Protein AF-A0A935BTW7-F1 (afdb_monomer_lite)

pLDDT: mean 87.91, std 10.99, range [35.72, 96.88]

Radius of gyration: 21.7 Å; chains: 1; bounding box: 76×28×59 Å

Secondary structure (DSSP, 8-state):
--PPPPHHHHHHHHHHHHTT--HHHHHHHTTS-HHHHHHHHTT-SS---HHHHHHHHHHHHHHHHHHHHHHHHHTTS-HHHHHHHHHHHHT--TT-HHHHHHHHTS-HHHHHHHHTTS----HHHHHHHHHHHHHHHHHHHHHHHHHHHHHT------

Structure (mmCIF, N/CA/C/O backbone):
data_AF-A0A935BTW7-F1
#
_entry.id   AF-A0A935BTW7-F1
#
loop_
_atom_site.group_PDB
_atom_site.id
_atom_site.type_symbol
_atom_site.label_atom_id
_atom_site.label_alt_id
_atom_site.label_comp_id
_atom_site.label_asym_id
_atom_site.label_entity_id
_atom_site.label_seq_id
_atom_site.pdbx_PDB_ins_code
_atom_site.Cartn_x
_atom_site.Cartn_y
_atom_site.Cartn_z
_atom_site.occupancy
_atom_site.B_iso_or_equiv
_atom_site.auth_seq_id
_atom_site.auth_comp_id
_atom_site.auth_asym_id
_atom_site.auth_atom_id
_atom_site.pdbx_PDB_model_num
ATOM 1 N N . MET A 1 1 ? 28.456 -6.544 -12.785 1.00 35.72 1 MET A N 1
ATOM 2 C CA . MET A 1 1 ? 28.204 -5.553 -13.856 1.00 35.72 1 MET A CA 1
ATOM 3 C C . MET A 1 1 ? 26.724 -5.188 -13.855 1.00 35.72 1 MET A C 1
ATOM 5 O O . MET A 1 1 ? 25.913 -6.065 -14.124 1.00 35.72 1 MET A O 1
ATOM 9 N N . LYS A 1 2 ? 26.351 -3.942 -13.529 1.00 44.78 2 LYS A N 1
ATOM 10 C CA . LYS A 1 2 ? 25.007 -3.427 -13.846 1.00 44.78 2 LYS A CA 1
ATOM 11 C C . LYS A 1 2 ? 24.998 -3.139 -15.347 1.00 44.78 2 LYS A C 1
ATOM 13 O O . LYS A 1 2 ? 25.741 -2.266 -15.783 1.00 44.78 2 LYS A O 1
ATOM 18 N N . ARG A 1 3 ? 24.243 -3.905 -16.137 1.00 60.00 3 ARG A N 1
ATOM 19 C CA . ARG A 1 3 ? 23.961 -3.514 -17.525 1.00 60.00 3 ARG A CA 1
ATOM 20 C C . ARG A 1 3 ? 23.126 -2.235 -17.470 1.00 60.00 3 ARG A C 1
ATOM 22 O O . ARG A 1 3 ? 22.149 -2.194 -16.727 1.00 60.00 3 ARG A O 1
ATOM 29 N N . SER A 1 4 ? 23.538 -1.200 -18.193 1.00 76.25 4 SER A N 1
ATOM 30 C CA . SER A 1 4 ? 22.703 -0.023 -18.425 1.00 76.25 4 SER A CA 1
ATOM 31 C C . SER A 1 4 ? 21.505 -0.459 -19.266 1.00 76.25 4 SER A C 1
ATOM 33 O O . SER A 1 4 ? 21.695 -1.011 -20.351 1.00 76.25 4 SER A O 1
ATOM 35 N N . LEU A 1 5 ? 20.294 -0.272 -18.745 1.00 84.00 5 LEU A N 1
ATOM 36 C CA . LEU A 1 5 ? 19.062 -0.529 -19.487 1.00 84.00 5 LEU A CA 1
ATOM 37 C C . LEU A 1 5 ? 18.962 0.445 -20.668 1.00 84.00 5 LEU A C 1
ATOM 39 O O . LEU A 1 5 ? 19.448 1.574 -20.578 1.00 84.00 5 LEU A O 1
ATOM 43 N N . SER A 1 6 ? 18.341 0.018 -21.772 1.00 88.62 6 SER A N 1
ATOM 44 C CA . SER A 1 6 ? 17.965 0.971 -22.821 1.00 88.62 6 SER A CA 1
ATOM 45 C C . SER A 1 6 ? 16.869 1.916 -22.293 1.00 88.62 6 SER A C 1
ATOM 47 O O . SER A 1 6 ? 16.179 1.564 -21.330 1.00 88.62 6 SER A O 1
ATOM 49 N N . PRO A 1 7 ? 16.687 3.106 -22.898 1.00 90.44 7 PRO A N 1
ATOM 50 C CA . PRO A 1 7 ? 15.720 4.094 -22.415 1.00 90.44 7 PRO A CA 1
ATOM 51 C C . PRO A 1 7 ? 14.294 3.548 -22.259 1.00 90.44 7 PRO A C 1
ATOM 53 O O . PRO A 1 7 ? 13.657 3.822 -21.252 1.00 90.44 7 PRO A O 1
ATOM 56 N N . GLU A 1 8 ? 13.829 2.712 -23.193 1.00 91.25 8 GLU A N 1
ATOM 57 C CA . GLU A 1 8 ? 12.510 2.052 -23.126 1.00 91.25 8 GLU A CA 1
ATOM 58 C C . GLU A 1 8 ? 12.362 1.141 -21.894 1.00 91.25 8 GLU A C 1
ATOM 60 O O . GLU A 1 8 ? 11.345 1.164 -21.203 1.00 91.25 8 GLU A O 1
ATOM 65 N N . HIS A 1 9 ? 13.395 0.360 -21.569 1.00 93.31 9 HIS A N 1
ATOM 66 C CA . HIS A 1 9 ? 13.373 -0.552 -20.430 1.00 93.31 9 HIS A CA 1
ATOM 67 C C . HIS A 1 9 ? 13.440 0.219 -19.116 1.00 93.31 9 HIS A C 1
ATOM 69 O O . HIS A 1 9 ? 12.787 -0.166 -18.146 1.00 93.31 9 HIS A O 1
ATOM 75 N N . GLN A 1 10 ? 14.203 1.314 -19.090 1.00 94.00 10 GLN A N 1
ATOM 76 C CA . GLN A 1 10 ? 14.244 2.205 -17.939 1.00 94.00 10 GLN A CA 1
ATOM 77 C C . GLN A 1 10 ? 12.892 2.899 -17.730 1.00 94.00 10 GLN A C 1
ATOM 79 O O . GLN A 1 10 ? 12.401 2.924 -16.606 1.00 94.00 10 GLN A O 1
ATOM 84 N N . GLU A 1 11 ? 12.249 3.373 -18.798 1.00 94.81 11 GLU A N 1
ATOM 85 C CA . GLU A 1 11 ? 10.926 3.999 -18.727 1.00 94.81 11 GLU A CA 1
ATOM 86 C C . GLU A 1 11 ? 9.882 3.048 -18.124 1.00 94.81 11 GLU A C 1
ATOM 88 O O . GLU A 1 11 ? 9.135 3.441 -17.228 1.00 94.81 11 GLU A O 1
ATOM 93 N N . LEU A 1 12 ? 9.860 1.778 -18.544 1.00 94.88 12 LEU A N 1
ATOM 94 C CA . LEU A 1 12 ? 8.935 0.785 -17.989 1.00 94.88 12 LEU A CA 1
ATOM 95 C C . LEU A 1 12 ? 9.155 0.560 -16.480 1.00 94.88 12 LEU A C 1
ATOM 97 O O . LEU A 1 12 ? 8.189 0.456 -15.717 1.00 94.88 12 LEU A O 1
ATOM 101 N N . VAL A 1 13 ? 10.419 0.513 -16.040 1.00 93.81 13 VAL A N 1
ATOM 102 C CA . VAL A 1 13 ? 10.778 0.414 -14.614 1.00 93.81 13 VAL A CA 1
ATOM 103 C C . VAL A 1 13 ? 10.291 1.645 -13.854 1.00 93.81 13 VAL A C 1
ATOM 105 O O . VAL A 1 13 ? 9.664 1.511 -12.801 1.00 93.81 13 VAL A O 1
ATOM 108 N N . ASP A 1 14 ? 10.543 2.835 -14.390 1.00 92.25 14 ASP A N 1
ATOM 109 C CA . ASP A 1 14 ? 10.182 4.098 -13.753 1.00 92.25 14 ASP A CA 1
ATOM 110 C C . ASP A 1 14 ? 8.662 4.242 -13.630 1.00 92.25 14 ASP A C 1
ATOM 112 O O . ASP A 1 14 ? 8.171 4.659 -12.580 1.00 92.25 14 ASP A O 1
ATOM 116 N N . ILE A 1 15 ? 7.903 3.814 -14.645 1.00 92.12 15 ILE A N 1
ATOM 117 C CA . ILE A 1 15 ? 6.438 3.750 -14.598 1.00 92.12 15 ILE A CA 1
ATOM 118 C C . ILE A 1 15 ? 5.972 2.862 -13.440 1.00 92.12 15 ILE A C 1
ATOM 120 O O . ILE A 1 15 ? 5.162 3.303 -12.619 1.00 92.12 15 ILE A O 1
ATOM 124 N N . ARG A 1 16 ? 6.500 1.636 -13.318 1.00 91.56 16 ARG A N 1
ATOM 125 C CA . ARG A 1 16 ? 6.109 0.728 -12.229 1.00 91.56 16 ARG A CA 1
ATOM 126 C C . ARG A 1 16 ? 6.400 1.333 -10.859 1.00 91.56 16 ARG A C 1
ATOM 128 O O . ARG A 1 16 ? 5.573 1.241 -9.948 1.00 91.56 16 ARG A O 1
ATOM 135 N N . LEU A 1 17 ? 7.586 1.920 -10.705 1.00 87.88 17 LEU A N 1
ATOM 136 C CA . LEU A 1 17 ? 8.010 2.546 -9.456 1.00 87.88 17 LEU A CA 1
ATOM 137 C C . LEU A 1 17 ? 7.136 3.756 -9.119 1.00 87.88 17 LEU A C 1
ATOM 139 O O . LEU A 1 17 ? 6.709 3.883 -7.973 1.00 87.88 17 LEU A O 1
ATOM 143 N N . LYS A 1 18 ? 6.804 4.587 -10.114 1.00 84.75 18 LYS A N 1
ATOM 144 C CA . LYS A 1 18 ? 5.907 5.739 -9.967 1.00 84.75 18 LYS A CA 1
ATOM 145 C C . LYS A 1 18 ? 4.500 5.319 -9.544 1.00 84.75 18 LYS A C 1
ATOM 147 O O . LYS A 1 18 ? 3.914 5.954 -8.675 1.00 84.75 18 LYS A O 1
ATOM 152 N N . LEU A 1 19 ? 3.981 4.231 -10.110 1.00 83.94 19 LEU A N 1
ATOM 153 C CA . LEU A 1 19 ? 2.697 3.646 -9.713 1.00 83.94 19 LEU A CA 1
ATOM 154 C C . LEU A 1 19 ? 2.759 2.927 -8.352 1.00 83.94 19 LEU A C 1
ATOM 156 O O . LEU A 1 19 ? 1.727 2.542 -7.807 1.00 83.94 19 LEU A O 1
ATOM 160 N N . GLY A 1 20 ? 3.957 2.715 -7.797 1.00 80.81 20 GLY A N 1
ATOM 161 C CA . GLY A 1 20 ? 4.146 1.982 -6.550 1.00 80.81 20 GLY A CA 1
ATOM 162 C C . GLY A 1 20 ? 3.646 0.538 -6.629 1.00 80.81 20 GLY A C 1
ATOM 163 O O . GLY A 1 20 ? 3.140 0.012 -5.637 1.00 80.81 20 GLY A O 1
ATOM 164 N N . LEU A 1 21 ? 3.747 -0.105 -7.792 1.00 85.81 21 LEU A N 1
ATOM 165 C CA . LEU A 1 21 ? 3.291 -1.481 -7.981 1.00 85.81 21 LEU A CA 1
ATOM 166 C C . LEU A 1 21 ? 4.440 -2.476 -7.791 1.00 85.81 21 LEU A C 1
ATOM 168 O O . LEU A 1 21 ? 5.598 -2.236 -8.160 1.00 85.81 21 LEU A O 1
ATOM 172 N N . SER A 1 22 ? 4.116 -3.635 -7.218 1.00 87.44 22 SER A N 1
ATOM 173 C CA . SER A 1 22 ? 5.009 -4.793 -7.282 1.00 87.44 22 SER A CA 1
ATOM 174 C C . SER A 1 22 ? 5.120 -5.301 -8.725 1.00 87.44 22 SER A C 1
ATOM 176 O O . SER A 1 22 ? 4.257 -5.023 -9.556 1.00 87.44 22 SER A O 1
ATOM 178 N N . GLN A 1 23 ? 6.163 -6.080 -9.036 1.00 90.94 23 GLN A N 1
ATOM 179 C CA . GLN A 1 23 ? 6.274 -6.720 -10.355 1.00 90.94 23 GLN A CA 1
ATOM 180 C C . GLN A 1 23 ? 5.075 -7.633 -10.652 1.00 90.94 23 GLN A C 1
ATOM 182 O O . GLN A 1 23 ? 4.633 -7.698 -11.790 1.00 90.94 23 GLN A O 1
ATOM 187 N N . ALA A 1 24 ? 4.525 -8.308 -9.637 1.00 88.94 24 ALA A N 1
ATOM 188 C CA . ALA A 1 24 ? 3.351 -9.160 -9.809 1.00 88.94 24 ALA A CA 1
ATOM 189 C C . ALA A 1 24 ? 2.118 -8.354 -10.240 1.00 88.94 24 ALA A C 1
ATOM 191 O O . ALA A 1 24 ? 1.528 -8.655 -11.270 1.00 88.94 24 ALA A O 1
ATOM 192 N N . GLN A 1 25 ? 1.800 -7.291 -9.497 1.00 88.38 25 GLN A N 1
ATOM 193 C CA . GLN A 1 25 ? 0.659 -6.419 -9.796 1.00 88.38 25 GLN A CA 1
ATOM 194 C C . GLN A 1 25 ? 0.826 -5.718 -11.141 1.00 88.38 25 GLN A C 1
ATOM 196 O O . GLN A 1 25 ? -0.096 -5.677 -11.938 1.00 88.38 25 GLN A O 1
ATOM 201 N N . PHE A 1 26 ? 2.017 -5.190 -11.428 1.00 93.44 26 PHE A N 1
ATOM 202 C CA . PHE A 1 26 ? 2.236 -4.490 -12.689 1.00 93.44 26 PHE A CA 1
ATOM 203 C C . PHE A 1 26 ? 2.154 -5.428 -13.895 1.00 93.44 26 PHE A C 1
ATOM 205 O O . PHE A 1 26 ? 1.623 -5.050 -14.930 1.00 93.44 26 PHE A O 1
ATOM 212 N N . ALA A 1 27 ? 2.633 -6.668 -13.765 1.00 94.12 27 ALA A N 1
ATOM 213 C CA . ALA A 1 27 ? 2.484 -7.668 -14.815 1.00 94.12 27 ALA A CA 1
ATOM 214 C C . ALA A 1 27 ? 1.007 -8.029 -15.054 1.00 94.12 27 ALA A C 1
ATOM 216 O O . ALA A 1 27 ? 0.599 -8.145 -16.206 1.00 94.12 27 ALA A O 1
ATOM 217 N N . GLU A 1 28 ? 0.215 -8.152 -13.984 1.00 92.31 28 GLU A N 1
ATOM 218 C CA . GLU A 1 28 ? -1.232 -8.387 -14.052 1.00 92.31 28 GLU A CA 1
ATOM 219 C C . GLU A 1 28 ? -1.967 -7.247 -14.772 1.00 92.31 28 GLU A C 1
ATOM 221 O O . GLU A 1 28 ? -2.685 -7.512 -15.732 1.00 92.31 28 GLU A O 1
ATOM 226 N N . GLU A 1 29 ? -1.708 -5.990 -14.394 1.00 91.12 29 GLU A N 1
ATOM 227 C CA . GLU A 1 29 ? -2.288 -4.797 -15.039 1.00 91.12 29 GLU A CA 1
ATOM 228 C C . GLU A 1 29 ? -1.923 -4.697 -16.530 1.00 91.12 29 GLU A C 1
ATOM 230 O O . GLU A 1 29 ? -2.724 -4.269 -17.358 1.00 91.12 29 GLU A O 1
ATOM 235 N N . LEU A 1 30 ? -0.715 -5.132 -16.897 1.00 92.88 30 LEU A N 1
ATOM 236 C CA . LEU A 1 30 ? -0.249 -5.174 -18.285 1.00 92.88 30 LEU A CA 1
ATOM 237 C C . LEU A 1 30 ? -0.706 -6.429 -19.050 1.00 92.88 30 LEU A C 1
ATOM 239 O O . LEU A 1 30 ? -0.386 -6.569 -20.231 1.00 92.88 30 LEU A O 1
ATOM 243 N N . GLY A 1 31 ? -1.393 -7.375 -18.403 1.00 92.00 31 GLY A N 1
ATOM 244 C CA . GLY A 1 31 ? -1.807 -8.636 -19.023 1.00 92.00 31 GLY A CA 1
ATOM 245 C C . GLY A 1 31 ? -0.639 -9.539 -19.448 1.00 92.00 31 GLY A C 1
ATOM 246 O O . GLY A 1 31 ? -0.755 -10.298 -20.413 1.00 92.00 31 GLY A O 1
ATOM 247 N N . ILE A 1 32 ? 0.507 -9.463 -18.763 1.00 94.62 32 ILE A N 1
ATOM 248 C CA . ILE A 1 32 ? 1.703 -10.276 -19.036 1.00 94.62 32 ILE A CA 1
ATOM 249 C C . ILE A 1 32 ? 2.106 -11.131 -17.831 1.00 94.62 32 ILE A C 1
ATOM 251 O O . ILE A 1 32 ? 1.744 -10.877 -16.690 1.00 94.62 32 ILE A O 1
ATOM 255 N N . GLY A 1 33 ? 2.916 -12.164 -18.070 1.00 94.69 33 GLY A N 1
ATOM 256 C CA . GLY A 1 33 ? 3.496 -12.956 -16.983 1.00 94.69 33 GLY A CA 1
ATOM 257 C C . GLY A 1 33 ? 4.638 -12.225 -16.269 1.00 94.69 33 GLY A C 1
ATOM 258 O O . GLY A 1 33 ? 5.468 -11.585 -16.917 1.00 94.69 33 GLY A O 1
ATOM 259 N N . VAL A 1 34 ? 4.759 -12.409 -14.950 1.00 94.56 34 VAL A N 1
ATOM 260 C CA . VAL A 1 34 ? 5.861 -11.850 -14.136 1.00 94.56 34 VAL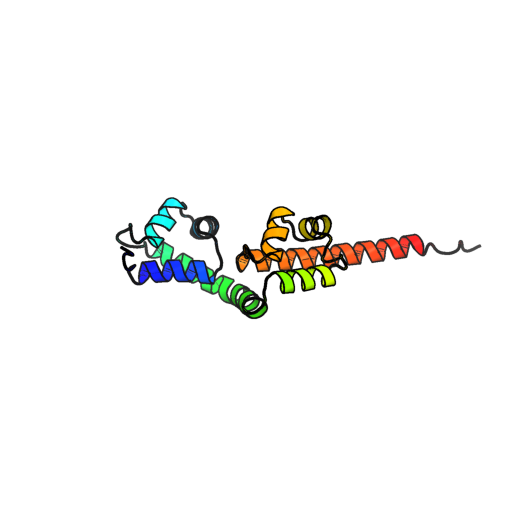 A CA 1
ATOM 261 C C . VAL A 1 34 ? 7.252 -12.146 -14.717 1.00 94.56 34 VAL A C 1
ATOM 263 O O . VAL A 1 34 ? 8.040 -11.209 -14.826 1.00 94.56 34 VAL A O 1
ATOM 266 N N . PRO A 1 35 ? 7.576 -13.373 -15.185 1.00 94.94 35 PRO A N 1
ATOM 267 C CA . PRO A 1 35 ? 8.888 -13.640 -15.784 1.00 94.94 35 PRO A CA 1
ATOM 268 C C . PRO A 1 35 ? 9.169 -12.785 -17.025 1.00 94.94 35 PRO A C 1
ATOM 270 O O . PRO A 1 35 ? 10.313 -12.397 -17.271 1.00 94.94 35 PRO A O 1
ATOM 273 N N . ARG A 1 36 ? 8.122 -12.469 -17.798 1.00 93.88 36 ARG A N 1
ATOM 274 C CA . ARG A 1 36 ? 8.213 -11.626 -18.991 1.00 93.88 36 ARG A CA 1
ATOM 275 C C . ARG A 1 36 ? 8.506 -10.180 -18.601 1.00 93.88 36 ARG A C 1
ATOM 277 O O . ARG A 1 36 ? 9.446 -9.605 -19.141 1.00 93.88 36 ARG A O 1
ATOM 284 N N . LEU A 1 37 ? 7.788 -9.646 -17.610 1.00 95.38 37 LEU A N 1
ATOM 285 C CA . LEU A 1 37 ? 8.077 -8.325 -17.049 1.00 95.38 37 LEU A CA 1
ATOM 286 C C . LEU A 1 37 ? 9.509 -8.251 -16.501 1.00 95.38 37 LEU A C 1
ATOM 288 O O . LEU A 1 37 ? 10.248 -7.333 -16.843 1.00 95.38 37 LEU A O 1
ATOM 292 N N . SER A 1 38 ? 9.945 -9.240 -15.716 1.00 93.62 38 SER A N 1
ATOM 293 C CA . SER A 1 38 ? 11.315 -9.282 -15.193 1.00 93.62 38 SER A 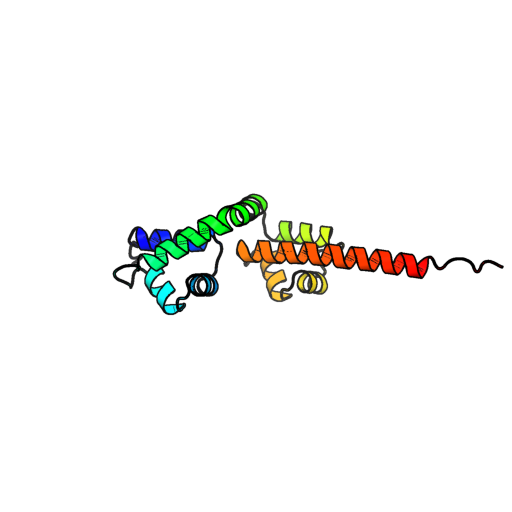CA 1
ATOM 294 C C . SER A 1 38 ? 12.364 -9.296 -16.312 1.00 93.62 38 SER A C 1
ATOM 296 O O . SER A 1 38 ? 13.414 -8.673 -16.180 1.00 93.62 38 SER A O 1
ATOM 298 N N . SER A 1 39 ? 12.103 -9.984 -17.429 1.00 93.06 39 SER A N 1
ATOM 299 C CA . SER A 1 39 ? 13.000 -9.973 -18.592 1.00 93.06 39 SER A CA 1
ATOM 300 C C . SER A 1 39 ? 13.146 -8.575 -19.199 1.00 93.06 39 SER A C 1
ATOM 302 O O . SER A 1 39 ? 14.252 -8.218 -19.610 1.00 93.06 39 SER A O 1
ATOM 304 N N . TYR A 1 40 ? 12.064 -7.791 -19.228 1.00 94.25 40 TYR A N 1
ATOM 305 C CA . TYR A 1 40 ? 12.097 -6.388 -19.639 1.00 94.25 40 TYR A CA 1
ATOM 306 C C . TYR A 1 40 ? 12.879 -5.544 -18.624 1.00 94.25 40 TYR A C 1
ATOM 308 O O . TYR A 1 40 ? 13.896 -4.952 -18.967 1.00 94.25 40 TYR A O 1
ATOM 316 N N . GLU A 1 41 ? 12.508 -5.567 -17.346 1.00 91.44 41 GLU A N 1
ATOM 317 C CA . GLU A 1 41 ? 13.153 -4.719 -16.328 1.00 91.44 41 GLU A CA 1
ATOM 318 C C . GLU A 1 41 ? 14.648 -5.012 -16.120 1.00 91.44 41 GLU A C 1
ATOM 320 O O . GLU A 1 41 ? 15.391 -4.157 -15.647 1.00 91.44 41 GLU A O 1
ATOM 325 N N . TYR A 1 42 ? 15.116 -6.211 -16.478 1.00 90.56 42 TYR A N 1
ATOM 326 C CA . TYR A 1 42 ? 16.536 -6.571 -16.436 1.00 90.56 42 TYR A CA 1
ATOM 327 C C . TYR A 1 42 ? 17.269 -6.407 -17.776 1.00 90.56 42 TYR A C 1
ATOM 329 O O . TYR A 1 42 ? 18.443 -6.778 -17.860 1.00 90.56 42 TYR A O 1
ATOM 337 N N . GLY A 1 43 ? 16.604 -5.896 -18.819 1.00 86.19 43 GLY A N 1
ATOM 338 C CA . GLY A 1 43 ? 17.186 -5.689 -20.149 1.00 86.19 43 GLY A CA 1
ATOM 339 C C . GLY A 1 43 ? 17.668 -6.989 -20.794 1.00 86.19 43 GLY A C 1
ATOM 340 O O . GLY A 1 43 ? 18.700 -7.018 -21.463 1.00 86.19 43 GLY A O 1
ATOM 341 N N . ARG A 1 44 ? 16.987 -8.105 -20.503 1.00 87.38 44 ARG A N 1
ATOM 342 C CA . ARG A 1 44 ? 17.278 -9.416 -21.105 1.00 87.38 44 ARG A CA 1
ATOM 343 C C . ARG A 1 44 ? 16.544 -9.599 -22.430 1.00 87.38 44 ARG A C 1
ATOM 345 O O . ARG A 1 44 ? 16.999 -10.378 -23.261 1.00 87.38 44 ARG A O 1
ATOM 352 N N . ALA A 1 45 ? 15.418 -8.912 -22.607 1.00 82.88 45 ALA A N 1
ATOM 353 C CA . ALA A 1 45 ? 14.742 -8.823 -23.892 1.00 82.88 45 ALA A CA 1
ATOM 354 C C . ALA A 1 45 ? 15.441 -7.793 -24.793 1.00 82.88 45 ALA A C 1
ATOM 356 O O . ALA A 1 45 ? 15.992 -6.813 -24.300 1.00 82.88 45 ALA A O 1
ATOM 357 N N . GLY A 1 46 ? 15.415 -8.024 -26.109 1.00 82.38 46 GLY A N 1
ATOM 358 C CA . GLY A 1 46 ? 15.995 -7.092 -27.081 1.00 82.38 46 GLY A CA 1
ATOM 359 C C . GLY A 1 46 ? 15.179 -5.809 -27.268 1.00 82.38 46 GLY A C 1
ATOM 360 O O . GLY A 1 46 ? 15.766 -4.765 -27.518 1.00 82.38 46 GLY A O 1
ATOM 361 N N . SER A 1 47 ? 13.853 -5.890 -27.131 1.00 88.25 47 SER A N 1
ATOM 362 C CA . SER A 1 47 ? 12.932 -4.752 -27.202 1.00 88.25 47 SER A CA 1
ATOM 363 C C . SER A 1 47 ? 11.647 -5.029 -26.420 1.00 88.25 47 SER A C 1
ATOM 365 O O . SER A 1 47 ? 11.288 -6.192 -26.170 1.00 88.25 47 SER A O 1
ATOM 367 N N . ILE A 1 48 ? 10.942 -3.960 -26.046 1.00 91.94 48 ILE A N 1
ATOM 368 C CA . ILE A 1 48 ? 9.609 -4.040 -25.440 1.00 91.94 48 ILE A CA 1
ATOM 369 C C . ILE A 1 48 ? 8.562 -3.850 -26.548 1.00 91.94 48 ILE A C 1
ATOM 371 O O . ILE A 1 48 ? 8.669 -2.909 -27.331 1.00 91.94 48 ILE A O 1
ATOM 375 N N . PRO A 1 49 ? 7.537 -4.715 -26.654 1.00 94.38 49 PRO A N 1
ATOM 376 C CA . PRO A 1 49 ? 6.452 -4.492 -27.604 1.00 94.38 49 PRO A CA 1
ATOM 377 C C . PRO A 1 49 ? 5.726 -3.166 -27.335 1.00 94.38 49 PRO A C 1
ATOM 379 O O . PRO A 1 49 ? 5.372 -2.886 -26.191 1.00 94.38 49 PRO A O 1
ATOM 382 N N . GLU A 1 50 ? 5.422 -2.401 -28.386 1.00 93.69 50 GLU A N 1
ATOM 383 C CA . GLU A 1 50 ? 4.803 -1.067 -28.266 1.00 93.69 50 GLU A C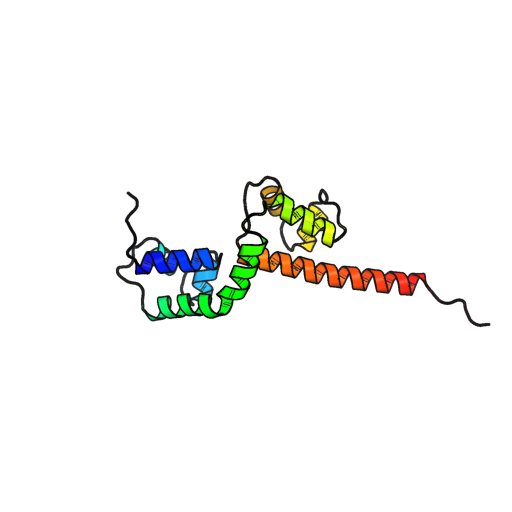A 1
ATOM 384 C C . GLU A 1 50 ? 3.496 -1.075 -27.459 1.00 93.69 50 GLU A C 1
ATOM 386 O O . GLU A 1 50 ? 3.242 -0.175 -26.662 1.00 93.69 50 GLU A O 1
ATOM 391 N N . TRP A 1 51 ? 2.679 -2.124 -27.600 1.00 93.94 51 TRP A N 1
ATOM 392 C CA . TRP A 1 51 ? 1.429 -2.256 -26.848 1.00 93.94 51 TRP A CA 1
ATOM 393 C C . TRP A 1 51 ? 1.653 -2.356 -25.330 1.00 93.94 51 TRP A C 1
ATOM 395 O O . TRP A 1 51 ? 0.819 -1.881 -24.566 1.00 93.94 51 TRP A O 1
ATOM 405 N N . VAL A 1 52 ? 2.786 -2.917 -24.883 1.00 95.12 52 VAL A N 1
ATOM 406 C CA . VAL A 1 52 ? 3.143 -2.987 -23.455 1.00 95.12 52 VAL A CA 1
ATOM 407 C C . VAL A 1 52 ? 3.498 -1.594 -22.944 1.00 95.12 52 VAL A C 1
ATOM 409 O O . VAL A 1 52 ? 3.019 -1.193 -21.887 1.00 95.12 52 V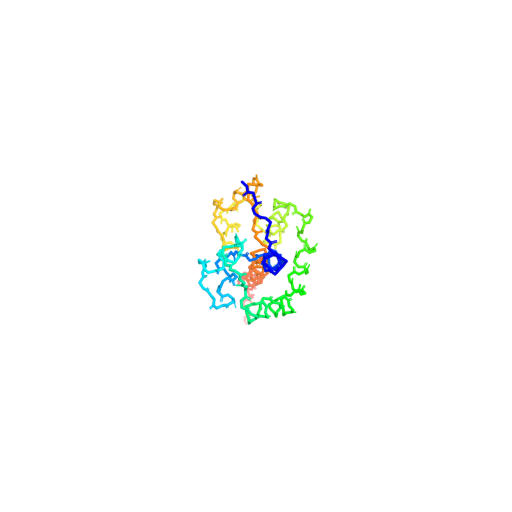AL A O 1
ATOM 412 N N . MET A 1 53 ? 4.303 -0.839 -23.700 1.00 95.75 53 MET A N 1
ATOM 413 C CA . MET A 1 53 ? 4.648 0.542 -23.345 1.00 95.75 53 MET A CA 1
ATOM 414 C C . MET A 1 53 ? 3.424 1.458 -23.366 1.00 95.75 53 MET A C 1
ATOM 416 O O . MET A 1 53 ? 3.264 2.290 -22.475 1.00 95.75 53 MET A O 1
ATOM 420 N N . THR A 1 54 ? 2.534 1.275 -24.342 1.00 94.38 54 THR A N 1
ATOM 421 C CA . THR A 1 54 ? 1.270 2.012 -24.443 1.00 94.38 54 THR A CA 1
ATOM 422 C C . THR A 1 54 ? 0.392 1.738 -23.224 1.00 94.38 54 THR A C 1
ATOM 424 O O . THR A 1 54 ? 0.035 2.679 -22.521 1.00 94.38 54 THR A O 1
ATOM 427 N N . ALA A 1 55 ? 0.153 0.466 -22.887 1.00 92.50 55 ALA A N 1
ATOM 428 C CA . ALA A 1 55 ? -0.621 0.087 -21.704 1.00 92.50 55 ALA A CA 1
ATOM 429 C C . ALA A 1 55 ? 0.003 0.622 -20.400 1.00 92.50 55 ALA A C 1
ATOM 431 O O . ALA A 1 55 ? -0.698 1.139 -19.532 1.00 92.50 55 ALA A O 1
ATOM 432 N N . ALA A 1 56 ? 1.334 0.573 -20.269 1.00 93.31 56 ALA A N 1
ATOM 433 C CA . ALA A 1 56 ? 2.042 1.126 -19.115 1.00 93.31 56 ALA A CA 1
ATOM 434 C C . ALA A 1 56 ? 1.839 2.645 -18.973 1.00 93.31 56 ALA A C 1
ATOM 436 O O . ALA A 1 56 ? 1.590 3.142 -17.872 1.00 93.31 56 ALA A O 1
ATOM 437 N N . ARG A 1 57 ? 1.921 3.393 -20.078 1.00 94.06 57 ARG A N 1
ATOM 438 C CA . ARG A 1 57 ? 1.686 4.844 -20.097 1.00 94.06 57 ARG A CA 1
ATOM 439 C C . ARG A 1 57 ? 0.221 5.187 -19.815 1.00 94.06 57 ARG A C 1
ATOM 441 O O . ARG A 1 57 ? -0.036 6.123 -19.062 1.00 94.06 57 ARG A O 1
ATOM 448 N N . GLU A 1 58 ? -0.724 4.415 -20.348 1.00 91.00 58 GLU A N 1
ATOM 449 C CA . GLU A 1 58 ? -2.159 4.563 -20.068 1.00 91.00 58 GLU A CA 1
ATOM 450 C C . GLU A 1 58 ? -2.483 4.324 -18.589 1.00 91.00 58 GLU A C 1
ATOM 452 O O . GLU A 1 58 ? -3.224 5.104 -17.992 1.00 91.00 58 GLU A O 1
ATOM 457 N N . LEU A 1 59 ? -1.866 3.321 -17.953 1.00 88.44 59 LEU A N 1
ATOM 458 C CA . LEU A 1 59 ? -1.994 3.096 -16.508 1.00 88.44 59 LEU A CA 1
ATOM 459 C C . LEU A 1 59 ? -1.558 4.325 -15.700 1.00 88.44 59 LEU A C 1
ATOM 461 O O . LEU A 1 59 ? -2.215 4.697 -14.727 1.00 88.44 59 LEU A O 1
ATOM 465 N N . VAL A 1 60 ? -0.477 4.997 -16.107 1.00 86.56 60 VAL A N 1
ATOM 466 C CA . VAL A 1 60 ? -0.041 6.249 -15.468 1.00 86.56 60 VAL A CA 1
ATOM 467 C C . VAL A 1 60 ? -0.999 7.394 -15.753 1.00 86.56 60 VAL A C 1
ATOM 469 O O . VAL A 1 60 ? -1.260 8.177 -14.847 1.00 86.56 60 VAL A O 1
ATOM 472 N N . ALA A 1 61 ? -1.522 7.517 -16.969 1.00 85.56 61 ALA A N 1
ATOM 473 C CA . ALA A 1 61 ? -2.474 8.574 -17.298 1.00 85.56 61 ALA A CA 1
ATOM 474 C C . ALA A 1 61 ? -3.768 8.444 -16.476 1.00 85.56 61 ALA A C 1
ATOM 476 O O . ALA A 1 61 ? -4.249 9.431 -15.926 1.00 85.56 61 ALA A O 1
ATOM 477 N N . ASN A 1 62 ? -4.276 7.220 -16.319 1.00 83.12 62 ASN A N 1
ATOM 478 C CA . ASN A 1 62 ? -5.535 6.951 -15.625 1.00 83.12 62 ASN A CA 1
ATOM 479 C C . ASN A 1 62 ? -5.399 6.999 -14.097 1.00 83.12 62 ASN A C 1
ATOM 481 O O . ASN A 1 62 ? -6.313 7.449 -13.407 1.00 83.12 62 ASN A O 1
ATOM 485 N N . ASN A 1 63 ? -4.256 6.566 -13.554 1.00 77.19 63 ASN A N 1
ATOM 486 C CA . ASN A 1 63 ? -4.077 6.428 -12.105 1.00 77.19 63 ASN A CA 1
ATOM 487 C C . ASN A 1 63 ? -3.103 7.463 -11.518 1.00 77.19 63 ASN A C 1
ATOM 489 O O . ASN A 1 63 ? -2.912 7.513 -10.300 1.00 77.19 63 ASN A O 1
ATOM 493 N N . GLY A 1 64 ? -2.483 8.292 -12.359 1.00 70.38 64 GLY A N 1
ATOM 494 C CA . GLY A 1 64 ? -1.392 9.189 -11.990 1.00 70.38 64 GLY A CA 1
ATOM 495 C C . GLY A 1 64 ? -1.788 10.252 -10.979 1.00 70.38 64 GLY A C 1
ATOM 496 O O . GLY A 1 64 ? -1.048 10.464 -10.026 1.00 70.38 64 GLY A O 1
ATOM 497 N N . GLU A 1 65 ? -2.957 10.881 -11.125 1.00 76.44 65 GLU A N 1
ATOM 498 C CA . GLU A 1 65 ? -3.410 11.918 -10.187 1.00 76.44 65 GLU A CA 1
ATOM 499 C C . GLU A 1 65 ? -3.689 11.352 -8.791 1.00 76.44 65 GLU A C 1
ATOM 501 O O . GLU A 1 65 ? -3.224 11.895 -7.786 1.00 76.44 65 GLU A O 1
ATOM 506 N N . ALA A 1 66 ? -4.399 10.221 -8.724 1.00 73.12 66 ALA A N 1
ATOM 507 C CA . ALA A 1 66 ? -4.689 9.547 -7.465 1.00 73.12 66 ALA A CA 1
ATOM 508 C C . ALA A 1 66 ? -3.392 9.098 -6.775 1.00 73.12 66 ALA A C 1
ATOM 510 O O . ALA A 1 66 ? -3.194 9.387 -5.595 1.00 73.12 66 ALA A O 1
ATOM 511 N N . GLN A 1 67 ? -2.470 8.468 -7.509 1.00 75.69 67 GLN A N 1
ATOM 512 C CA . GLN A 1 67 ? -1.177 8.051 -6.960 1.00 75.69 67 GLN A CA 1
ATOM 513 C C . GLN A 1 67 ? -0.309 9.243 -6.542 1.00 75.69 67 GLN A C 1
ATOM 515 O O . GLN A 1 67 ? 0.304 9.200 -5.478 1.00 75.69 67 GLN A O 1
ATOM 520 N N . GLU A 1 68 ? -0.292 10.329 -7.314 1.00 81.44 68 GLU A N 1
ATOM 521 C CA . GLU A 1 68 ? 0.470 11.536 -6.982 1.00 81.44 68 GLU A CA 1
ATOM 522 C C . GLU A 1 68 ? -0.082 12.222 -5.726 1.00 81.44 68 GLU A C 1
ATOM 524 O O . GLU A 1 68 ? 0.687 12.705 -4.898 1.00 81.44 68 GLU A O 1
ATOM 529 N N . SER A 1 69 ? -1.403 12.219 -5.527 1.00 83.81 69 SER A N 1
ATOM 530 C CA . SER A 1 69 ? -2.015 12.748 -4.302 1.00 83.81 69 SER A CA 1
ATOM 531 C C . SER A 1 69 ? -1.591 11.958 -3.055 1.00 83.81 69 SER A C 1
ATOM 533 O O . SER A 1 69 ? -1.209 12.548 -2.042 1.00 83.81 69 SER A O 1
ATOM 535 N N . ILE A 1 70 ? -1.566 10.624 -3.153 1.00 86.81 70 ILE A N 1
ATOM 536 C CA . ILE A 1 70 ? -1.112 9.718 -2.090 1.00 86.81 70 ILE A CA 1
ATOM 537 C C . ILE A 1 70 ? 0.386 9.893 -1.847 1.00 86.81 70 ILE A C 1
ATOM 539 O O . ILE A 1 70 ? 0.824 9.973 -0.698 1.00 86.81 70 ILE A O 1
ATOM 543 N N . ARG A 1 71 ? 1.175 10.001 -2.920 1.00 84.69 71 ARG A N 1
ATOM 544 C CA . ARG A 1 71 ? 2.612 10.262 -2.847 1.00 84.69 71 ARG A CA 1
ATOM 545 C C . ARG A 1 71 ? 2.885 11.557 -2.097 1.00 84.69 71 ARG A C 1
ATOM 547 O O . ARG A 1 71 ? 3.527 11.502 -1.057 1.00 84.69 71 ARG A O 1
ATOM 554 N N . LYS A 1 72 ? 2.318 12.684 -2.532 1.00 88.31 72 LYS A N 1
ATOM 555 C CA . LYS A 1 72 ? 2.475 13.985 -1.858 1.00 88.31 72 LYS A CA 1
ATOM 556 C C . LYS A 1 72 ? 2.074 13.942 -0.387 1.00 88.31 72 LYS A C 1
ATOM 558 O O . LYS A 1 72 ? 2.697 14.593 0.441 1.00 88.31 72 LYS A O 1
ATOM 563 N N . LYS A 1 73 ? 1.042 13.166 -0.050 1.00 89.62 73 LYS A N 1
ATOM 564 C CA . LYS A 1 73 ? 0.564 13.030 1.327 1.00 89.62 73 LYS A CA 1
ATOM 565 C C . LYS A 1 73 ? 1.530 12.267 2.235 1.00 89.62 73 LYS A C 1
ATOM 567 O O . LYS A 1 73 ? 1.594 12.567 3.426 1.00 89.62 73 LYS A O 1
ATOM 572 N N . TYR A 1 74 ? 2.236 11.267 1.708 1.00 90.00 74 TYR A N 1
ATOM 573 C CA . TYR A 1 74 ? 2.971 10.301 2.529 1.00 90.00 74 TYR A CA 1
ATOM 574 C C . TYR A 1 74 ? 4.479 10.236 2.274 1.00 90.00 74 TYR A C 1
ATOM 576 O O . TYR A 1 74 ? 5.174 9.660 3.107 1.00 90.00 74 TYR A O 1
ATOM 584 N N . GLU A 1 75 ? 5.000 10.784 1.175 1.00 85.69 75 GLU A N 1
ATOM 585 C CA . GLU A 1 75 ? 6.408 10.661 0.761 1.00 85.69 75 GLU A CA 1
ATOM 586 C C . GLU A 1 75 ? 7.385 11.146 1.838 1.00 85.69 75 GLU A C 1
ATOM 588 O O . GLU A 1 75 ? 8.369 10.464 2.119 1.00 85.69 75 GLU A O 1
ATOM 593 N N . GLU A 1 76 ? 7.064 12.247 2.515 1.00 88.62 76 GLU A N 1
ATOM 594 C CA . GLU A 1 76 ? 7.911 12.835 3.563 1.00 88.62 76 GLU A CA 1
ATOM 595 C C . GLU A 1 76 ? 7.646 12.264 4.966 1.00 88.62 76 GLU A C 1
ATOM 597 O O . GLU A 1 76 ? 8.382 12.541 5.913 1.00 88.62 76 GLU A O 1
ATOM 602 N N . LEU A 1 77 ? 6.595 11.455 5.132 1.00 92.44 77 LEU A N 1
ATOM 603 C CA . LEU A 1 77 ? 6.197 10.922 6.433 1.00 92.44 77 LEU A CA 1
ATOM 604 C C . LEU A 1 77 ? 6.773 9.533 6.654 1.00 92.44 77 LEU A C 1
ATOM 606 O O . LEU A 1 77 ? 6.602 8.638 5.828 1.00 92.44 77 LEU A O 1
ATOM 610 N N . GLU A 1 78 ? 7.379 9.299 7.814 1.00 93.19 78 GLU A N 1
ATOM 611 C CA . GLU A 1 78 ? 7.798 7.956 8.208 1.00 93.19 78 GLU A CA 1
ATOM 612 C C . GLU A 1 78 ? 6.598 7.072 8.582 1.00 93.19 78 GLU A C 1
ATOM 614 O O . GLU A 1 78 ? 5.606 7.535 9.149 1.00 93.19 78 GLU A O 1
ATOM 619 N N . MET A 1 79 ? 6.712 5.763 8.334 1.00 94.19 79 MET A N 1
ATOM 620 C CA . MET A 1 79 ? 5.638 4.806 8.635 1.00 94.19 79 MET A CA 1
ATOM 621 C C . MET A 1 79 ? 5.106 4.864 10.073 1.00 94.19 79 MET A C 1
ATOM 623 O O . MET A 1 79 ? 3.886 4.824 10.227 1.00 94.19 79 MET A O 1
ATOM 627 N N . PRO A 1 80 ? 5.935 5.006 11.126 1.00 96.44 80 PRO A N 1
ATOM 628 C CA . PRO A 1 80 ? 5.423 5.120 12.492 1.00 96.44 80 PRO A CA 1
ATOM 629 C C . PRO A 1 80 ? 4.496 6.331 12.690 1.00 96.44 80 PRO A C 1
ATOM 631 O O . PRO A 1 80 ? 3.493 6.228 13.391 1.00 96.44 80 PRO A O 1
ATOM 634 N N . ILE A 1 81 ? 4.777 7.454 12.018 1.00 96.50 81 ILE A N 1
ATOM 635 C CA . ILE A 1 81 ? 3.960 8.678 12.081 1.00 96.50 81 ILE A CA 1
ATOM 636 C C . ILE A 1 81 ? 2.608 8.454 11.390 1.00 96.50 81 ILE A C 1
ATOM 638 O O . ILE A 1 81 ? 1.555 8.824 11.920 1.00 96.50 81 ILE A O 1
ATOM 642 N N . ILE A 1 82 ? 2.630 7.803 10.223 1.00 96.19 82 ILE A N 1
ATOM 643 C CA . IL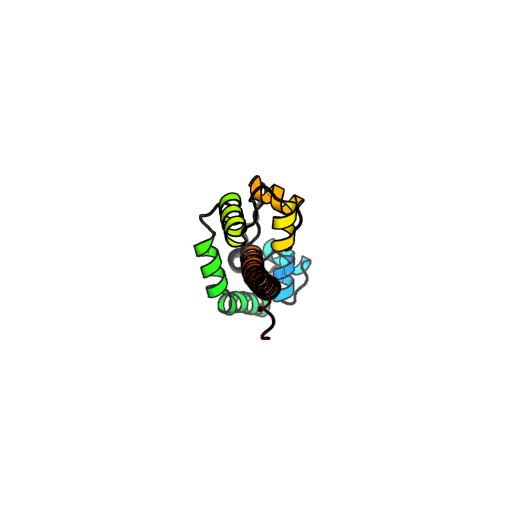E A 1 82 ? 1.421 7.440 9.471 1.00 96.19 82 ILE A CA 1
ATOM 644 C C . ILE A 1 82 ? 0.534 6.520 10.317 1.00 96.19 82 ILE A C 1
ATOM 646 O O . ILE A 1 82 ? -0.649 6.802 10.515 1.00 96.19 82 ILE A O 1
ATOM 650 N N . LEU A 1 83 ? 1.117 5.462 10.887 1.00 96.56 83 LEU A N 1
ATOM 651 C CA . LEU A 1 83 ? 0.405 4.506 11.733 1.00 96.56 83 LEU A CA 1
ATOM 652 C C . LEU A 1 83 ? -0.168 5.159 12.997 1.00 96.56 83 LEU A C 1
ATOM 654 O O . LEU A 1 83 ? -1.299 4.854 13.371 1.00 96.56 83 LEU A O 1
ATOM 658 N N . ALA A 1 84 ? 0.560 6.082 13.632 1.00 96.88 84 ALA A N 1
ATOM 659 C CA . ALA A 1 84 ? 0.059 6.831 14.785 1.00 96.88 84 ALA A CA 1
ATOM 660 C C . ALA A 1 84 ? -1.150 7.705 14.417 1.00 96.88 84 ALA A C 1
ATOM 662 O O . ALA A 1 84 ? -2.123 7.780 15.171 1.00 96.88 84 ALA A O 1
ATOM 663 N N . THR A 1 85 ? -1.130 8.312 13.229 1.00 96.12 85 THR A N 1
ATOM 664 C CA . THR A 1 85 ? -2.247 9.114 12.716 1.00 96.12 85 THR A CA 1
ATOM 665 C C . THR A 1 85 ? -3.474 8.244 12.447 1.00 96.12 85 THR A C 1
ATOM 667 O O . THR A 1 85 ? -4.584 8.611 12.837 1.00 96.12 85 THR A O 1
ATOM 670 N N . TRP A 1 86 ? -3.295 7.068 11.842 1.00 96.56 86 TRP A N 1
ATOM 671 C CA . TRP A 1 86 ? -4.386 6.117 11.623 1.00 96.56 86 TRP A CA 1
ATOM 672 C C . TRP A 1 86 ? -4.950 5.555 12.929 1.00 96.56 86 TRP A C 1
ATOM 674 O O . TRP A 1 86 ? -6.166 5.547 13.098 1.00 96.56 86 TRP A O 1
ATOM 684 N N . ALA A 1 87 ? -4.099 5.167 13.882 1.00 96.38 87 ALA A N 1
ATOM 685 C CA . ALA A 1 87 ? -4.531 4.699 15.200 1.00 96.38 87 ALA A CA 1
ATOM 686 C C . ALA A 1 87 ? -5.385 5.758 15.916 1.00 96.38 87 ALA A C 1
ATOM 688 O O . ALA A 1 87 ? -6.501 5.472 16.358 1.00 96.38 87 ALA A O 1
ATOM 689 N N . LYS A 1 88 ? -4.921 7.017 15.918 1.00 96.31 88 LYS A N 1
ATOM 690 C CA . LYS A 1 88 ? -5.672 8.158 16.456 1.00 96.31 88 LYS A CA 1
ATOM 691 C C . LYS A 1 88 ? -7.014 8.347 15.746 1.00 96.31 88 LYS A C 1
ATOM 693 O O . LYS A 1 88 ? -8.027 8.542 16.410 1.00 96.31 88 LYS A O 1
ATOM 698 N N . ALA A 1 89 ? -7.040 8.276 14.415 1.00 93.88 89 ALA A N 1
ATOM 699 C CA . ALA A 1 89 ? -8.263 8.437 13.630 1.00 93.88 89 ALA A CA 1
ATOM 700 C C . ALA A 1 89 ? -9.288 7.313 13.874 1.00 93.88 89 ALA A C 1
ATOM 702 O O . ALA A 1 89 ? -10.491 7.554 13.780 1.00 93.88 89 ALA A O 1
ATOM 703 N N . LEU A 1 90 ? -8.816 6.107 14.195 1.00 94.06 90 LEU A N 1
ATOM 704 C CA . LEU A 1 90 ? -9.641 4.945 14.533 1.00 94.06 90 LEU A CA 1
ATOM 705 C C . LEU A 1 90 ? -10.047 4.907 16.014 1.00 94.06 90 LEU A C 1
ATOM 707 O O . LEU A 1 90 ? -10.928 4.134 16.381 1.00 94.06 90 LEU A O 1
ATOM 711 N N . GLY A 1 91 ? -9.438 5.740 16.863 1.00 93.69 91 GLY A N 1
ATOM 712 C CA . GLY A 1 91 ? -9.657 5.717 18.309 1.00 93.69 91 GLY A CA 1
ATOM 713 C C . GLY A 1 91 ? -9.096 4.463 18.983 1.00 93.69 91 GLY A C 1
ATOM 714 O O . GLY A 1 91 ? -9.627 4.038 20.005 1.00 93.69 91 GLY A O 1
ATOM 715 N N . VAL A 1 92 ? -8.054 3.866 18.401 1.00 93.81 92 VAL A N 1
ATOM 716 C CA . VAL A 1 92 ? -7.386 2.658 18.902 1.00 93.81 92 VAL A CA 1
ATOM 717 C C . VAL A 1 92 ? -6.021 3.042 19.480 1.00 93.81 92 VAL A C 1
ATOM 719 O O . VAL A 1 92 ? -5.336 3.883 18.887 1.00 93.81 92 VAL A O 1
ATOM 722 N N . PRO A 1 93 ? -5.592 2.462 20.619 1.00 95.06 93 PRO A N 1
ATOM 723 C CA . PRO A 1 93 ? -4.255 2.699 21.148 1.00 95.06 93 PRO A CA 1
ATOM 724 C C . PRO A 1 93 ? -3.186 2.329 20.119 1.00 95.06 93 PRO A C 1
ATOM 726 O O . PRO A 1 93 ? -3.212 1.237 19.560 1.00 95.06 93 PRO A O 1
ATOM 729 N N . TYR A 1 94 ? -2.212 3.216 19.897 1.00 95.06 94 TYR A N 1
ATOM 730 C CA . TYR A 1 94 ? -1.137 2.952 18.937 1.00 95.06 94 TYR A CA 1
ATOM 731 C C . TYR A 1 94 ? -0.393 1.649 19.253 1.00 95.06 94 TYR A C 1
ATOM 733 O O . TYR A 1 94 ? -0.015 0.941 18.327 1.00 95.06 94 TYR A O 1
ATOM 741 N N . GLU A 1 95 ? -0.230 1.295 20.531 1.00 94.44 95 GLU A N 1
ATOM 742 C CA . GLU A 1 95 ? 0.447 0.065 20.966 1.00 94.44 95 GLU A CA 1
ATOM 743 C C . GLU A 1 95 ? -0.372 -1.219 20.792 1.00 94.44 95 GLU A C 1
ATOM 745 O O . GLU A 1 95 ? 0.204 -2.310 20.809 1.00 94.44 95 GLU A O 1
ATOM 750 N N . ASP A 1 96 ? -1.682 -1.120 20.549 1.00 95.31 96 ASP A N 1
ATOM 751 C CA . ASP A 1 96 ? -2.514 -2.287 20.263 1.00 95.31 96 ASP A CA 1
ATOM 752 C C . ASP A 1 96 ? -2.314 -2.745 18.813 1.00 95.31 96 ASP A C 1
ATOM 754 O O . ASP A 1 96 ? -3.082 -2.448 17.893 1.00 95.31 96 ASP A O 1
ATOM 758 N N . ASN A 1 97 ? -1.228 -3.490 18.608 1.00 93.75 97 ASN A N 1
ATOM 759 C CA . ASN A 1 97 ? -0.875 -4.027 17.301 1.00 93.75 97 ASN A CA 1
ATOM 760 C C . ASN A 1 97 ? -1.930 -5.001 16.762 1.00 93.75 97 ASN A C 1
ATOM 762 O O . ASN A 1 97 ? -2.067 -5.117 15.547 1.00 93.75 97 ASN A O 1
ATOM 766 N N . GLY A 1 98 ? -2.646 -5.712 17.639 1.00 95.31 98 GLY A N 1
ATOM 767 C CA . GLY A 1 98 ? -3.650 -6.694 17.240 1.00 95.31 98 GLY A CA 1
ATOM 768 C C . GLY A 1 98 ? -4.858 -6.011 16.613 1.00 95.31 98 GLY A C 1
ATOM 769 O O . GLY A 1 98 ? -5.217 -6.301 15.469 1.00 95.31 98 GLY A O 1
ATOM 770 N N . GLN A 1 99 ? -5.436 -5.051 17.334 1.00 93.69 99 GLN A N 1
ATOM 771 C CA . GLN A 1 99 ? -6.593 -4.303 16.859 1.00 93.69 99 GLN A CA 1
ATOM 772 C C . GLN A 1 99 ? -6.241 -3.426 15.653 1.00 93.69 99 GLN A C 1
ATOM 774 O O . GLN A 1 99 ? -6.986 -3.401 14.670 1.00 93.69 99 GLN A O 1
ATOM 779 N N . LEU A 1 100 ? -5.087 -2.749 15.680 1.00 94.75 100 LEU A N 1
ATOM 780 C CA . LEU A 1 100 ? -4.661 -1.900 14.570 1.00 94.75 100 LEU A CA 1
ATOM 781 C C . LEU A 1 100 ? -4.385 -2.718 13.299 1.00 94.75 100 LEU A C 1
ATOM 783 O O . LEU A 1 100 ? -4.832 -2.327 12.224 1.00 94.75 100 LEU A O 1
ATOM 787 N N . ALA A 1 101 ? -3.720 -3.875 13.397 1.00 94.88 101 ALA A N 1
ATOM 788 C CA . ALA A 1 101 ? -3.480 -4.733 12.235 1.00 94.88 101 ALA A CA 1
ATOM 789 C C . ALA A 1 101 ? -4.792 -5.250 11.623 1.00 94.88 101 ALA A C 1
ATOM 791 O O . ALA A 1 101 ? -4.956 -5.200 10.402 1.00 94.88 101 ALA A O 1
ATOM 792 N N . ALA A 1 102 ? -5.748 -5.664 12.463 1.00 93.62 102 ALA A N 1
ATOM 793 C CA . ALA A 1 102 ? -7.059 -6.125 12.015 1.00 93.62 102 ALA A CA 1
ATOM 794 C C . ALA A 1 102 ? -7.838 -5.031 11.263 1.00 93.62 102 ALA A C 1
ATOM 796 O O . ALA A 1 102 ? -8.407 -5.298 10.206 1.00 93.62 102 ALA A O 1
ATOM 797 N N . LEU A 1 103 ? -7.827 -3.790 11.765 1.00 93.25 103 LEU A N 1
ATOM 798 C CA . LEU A 1 103 ? -8.512 -2.662 11.120 1.00 93.25 103 LEU A CA 1
ATOM 799 C C . LEU A 1 103 ? -7.832 -2.207 9.825 1.00 93.25 103 LEU A C 1
ATOM 801 O O . LEU A 1 103 ? -8.512 -1.757 8.906 1.00 93.25 103 LEU A O 1
ATOM 805 N N . LEU A 1 104 ? -6.508 -2.335 9.741 1.00 92.50 104 LEU A N 1
ATOM 806 C CA . LEU A 1 104 ? -5.748 -2.017 8.533 1.00 92.50 104 LEU A CA 1
ATOM 807 C C . LEU A 1 104 ? -5.773 -3.150 7.496 1.00 92.50 104 LEU A C 1
ATOM 809 O O . LEU A 1 104 ? -5.283 -2.947 6.387 1.00 92.50 104 LEU A O 1
ATOM 813 N N . GLY A 1 105 ? -6.317 -4.327 7.823 1.00 90.69 105 GLY A N 1
ATOM 814 C CA . GLY A 1 105 ? -6.326 -5.483 6.922 1.00 90.69 105 GLY A CA 1
ATOM 815 C C . GLY A 1 105 ? -4.926 -6.047 6.664 1.00 90.69 105 GLY A C 1
ATOM 816 O O . GLY A 1 105 ? -4.621 -6.466 5.552 1.00 90.69 105 GLY A O 1
ATOM 817 N N . THR A 1 106 ? -4.049 -6.014 7.670 1.00 93.44 106 THR A N 1
ATOM 818 C CA . THR A 1 106 ? -2.676 -6.533 7.590 1.00 93.44 106 THR A CA 1
ATOM 819 C C . THR A 1 106 ? -2.375 -7.477 8.754 1.00 93.44 106 THR A C 1
ATOM 821 O O . THR A 1 106 ? -3.198 -7.683 9.644 1.00 93.44 106 THR A O 1
ATOM 824 N N . SER A 1 107 ? -1.187 -8.077 8.760 1.00 95.31 107 SER A N 1
ATOM 825 C CA . SER A 1 107 ? -0.738 -8.931 9.860 1.00 95.31 107 SER A CA 1
ATOM 826 C C . SER A 1 107 ? -0.026 -8.124 10.951 1.00 95.31 107 SER A C 1
ATOM 828 O O . SER A 1 107 ? 0.599 -7.094 10.681 1.00 95.31 107 SER A O 1
ATOM 830 N N . VAL A 1 108 ? -0.052 -8.629 12.189 1.00 96.38 108 VAL A N 1
ATOM 831 C CA . VAL A 1 108 ? 0.684 -8.035 13.320 1.00 96.38 108 VAL A CA 1
ATOM 832 C C . VAL A 1 108 ? 2.180 -7.938 13.013 1.00 96.38 108 VAL A C 1
ATOM 834 O O . VAL A 1 108 ? 2.796 -6.911 13.277 1.00 96.38 108 VAL A O 1
ATOM 837 N N . SER A 1 109 ? 2.765 -8.966 12.393 1.00 95.25 109 SER A N 1
ATOM 838 C CA . SER A 1 109 ? 4.191 -8.980 12.055 1.00 95.25 109 SER A CA 1
ATOM 839 C C . SER A 1 109 ? 4.553 -7.926 11.003 1.00 95.25 109 SER A C 1
ATOM 841 O O . SER A 1 109 ? 5.590 -7.271 11.128 1.00 95.25 109 SER A O 1
ATOM 843 N N . THR A 1 110 ? 3.694 -7.705 10.003 1.00 93.62 110 THR A N 1
ATOM 844 C CA . THR A 1 110 ? 3.848 -6.614 9.028 1.00 93.62 110 THR A CA 1
ATOM 845 C C . THR A 1 110 ? 3.794 -5.253 9.720 1.00 93.62 110 THR A C 1
ATOM 847 O O . THR A 1 110 ? 4.680 -4.422 9.512 1.00 93.62 110 THR A O 1
ATOM 850 N N . LEU A 1 111 ? 2.811 -5.048 10.601 1.00 95.06 111 LEU A N 1
ATOM 851 C CA . LEU A 1 111 ? 2.668 -3.811 11.366 1.00 95.06 111 LEU A CA 1
ATOM 852 C C . LEU A 1 111 ? 3.905 -3.541 12.239 1.00 95.06 111 LEU A C 1
ATOM 854 O O . LEU A 1 111 ? 4.428 -2.428 12.234 1.00 95.06 111 LEU A O 1
ATOM 858 N N . THR A 1 112 ? 4.433 -4.560 12.924 1.00 95.75 112 THR A N 1
ATOM 859 C CA . THR A 1 112 ? 5.672 -4.454 13.711 1.00 95.75 112 THR A CA 1
ATOM 860 C C . THR A 1 112 ? 6.861 -4.041 12.844 1.00 95.75 112 THR A C 1
ATOM 862 O O . THR A 1 112 ? 7.634 -3.166 13.235 1.00 95.75 112 THR A O 1
ATOM 865 N N . ARG A 1 113 ? 7.010 -4.611 11.640 1.00 95.75 113 ARG A N 1
ATOM 866 C CA . ARG A 1 113 ? 8.083 -4.213 10.712 1.00 95.75 113 ARG A CA 1
ATOM 867 C C . ARG A 1 113 ? 7.944 -2.760 10.263 1.00 95.75 113 ARG A C 1
ATOM 869 O O . ARG A 1 113 ? 8.960 -2.079 10.152 1.00 95.75 113 ARG A O 1
ATOM 876 N N . TRP A 1 114 ? 6.724 -2.282 10.022 1.00 96.06 114 TRP A N 1
ATOM 877 C CA . TRP A 1 114 ? 6.473 -0.880 9.670 1.00 96.06 114 TRP A CA 1
ATOM 878 C C . TRP A 1 114 ? 6.773 0.073 10.830 1.00 96.06 114 TRP A C 1
ATOM 880 O O . TRP A 1 114 ? 7.445 1.082 10.623 1.00 96.06 114 TRP A O 1
ATOM 890 N N . LYS A 1 115 ? 6.356 -0.269 12.057 1.00 95.56 115 LYS A N 1
ATOM 891 C CA . LYS A 1 115 ? 6.678 0.497 13.275 1.00 95.56 115 LYS A CA 1
ATOM 892 C C . LYS A 1 115 ? 8.183 0.617 13.516 1.00 95.56 115 LYS A C 1
ATOM 894 O O . LYS A 1 115 ? 8.668 1.672 13.906 1.00 95.56 115 LYS A O 1
ATOM 899 N N . ASN A 1 116 ? 8.923 -0.447 13.225 1.00 95.19 116 ASN A N 1
ATOM 900 C CA . ASN A 1 116 ? 10.374 -0.491 13.399 1.00 95.19 116 ASN A CA 1
ATOM 901 C C . ASN A 1 116 ? 11.152 0.033 12.181 1.00 95.19 116 ASN A C 1
ATOM 903 O O . ASN A 1 116 ? 12.363 -0.154 12.113 1.00 95.19 116 ASN A O 1
ATOM 907 N N . LYS A 1 117 ? 10.476 0.654 11.201 1.00 94.19 117 LYS A N 1
ATOM 908 C CA . LYS A 1 117 ? 11.083 1.198 9.971 1.00 94.19 117 LYS A CA 1
ATOM 909 C C . LYS A 1 117 ? 11.854 0.164 9.133 1.00 94.19 117 LYS A C 1
ATOM 911 O O . LYS A 1 117 ? 12.671 0.529 8.296 1.00 94.19 117 LYS A O 1
ATOM 916 N N . LEU A 1 118 ? 11.581 -1.128 9.323 1.00 90.38 118 LEU A N 1
ATOM 917 C CA . LEU A 1 118 ? 12.257 -2.212 8.601 1.00 90.38 118 LEU A CA 1
ATOM 918 C C . LEU A 1 118 ? 11.743 -2.354 7.170 1.00 90.38 118 LEU A C 1
ATOM 920 O O . LEU A 1 118 ? 12.464 -2.791 6.281 1.00 90.38 118 LEU A O 1
ATOM 924 N N . THR A 1 119 ? 10.467 -2.036 6.957 1.00 89.25 119 THR A N 1
ATOM 925 C CA . THR A 1 119 ? 9.819 -2.087 5.643 1.00 89.25 119 THR A CA 1
ATOM 926 C C . THR A 1 119 ? 8.799 -0.962 5.532 1.00 89.25 119 THR A C 1
ATOM 928 O O . THR A 1 119 ? 8.330 -0.439 6.546 1.00 89.25 119 THR A O 1
ATOM 931 N N . ARG A 1 120 ? 8.436 -0.614 4.298 1.00 88.38 120 ARG A N 1
ATOM 932 C CA . ARG A 1 120 ? 7.398 0.364 3.983 1.00 88.38 120 ARG A CA 1
ATOM 933 C C . ARG A 1 120 ? 6.481 -0.213 2.895 1.00 88.38 120 ARG A C 1
ATOM 935 O O . ARG A 1 120 ? 7.010 -0.766 1.931 1.00 88.38 120 ARG A O 1
ATOM 942 N N . PRO A 1 121 ? 5.148 -0.123 3.036 1.00 87.69 121 PRO A N 1
ATOM 943 C CA . PRO A 1 121 ? 4.228 -0.477 1.966 1.00 87.69 121 PRO A CA 1
ATOM 944 C C . PRO A 1 121 ? 4.422 0.453 0.767 1.00 87.69 121 PRO A C 1
ATOM 946 O O . PRO A 1 121 ? 4.835 1.605 0.907 1.00 87.69 121 PRO A O 1
ATOM 949 N N . SER A 1 122 ? 4.117 -0.049 -0.424 1.00 84.94 122 SER A N 1
ATOM 950 C CA . SER A 1 122 ? 4.149 0.770 -1.631 1.00 84.94 122 SER A CA 1
ATOM 951 C C . SER A 1 122 ? 3.041 1.833 -1.627 1.00 84.94 122 SER A C 1
ATOM 953 O O . SER A 1 122 ? 2.120 1.760 -0.814 1.00 84.94 122 SER A O 1
ATOM 955 N N . LEU A 1 123 ? 3.097 2.810 -2.541 1.00 83.38 123 LEU A N 1
ATOM 956 C CA . LEU A 1 123 ? 2.067 3.858 -2.649 1.00 83.38 123 LEU A CA 1
ATOM 957 C C . LEU A 1 123 ? 0.664 3.276 -2.855 1.00 83.38 123 LEU A C 1
ATOM 959 O O . LEU A 1 123 ? -0.271 3.664 -2.159 1.00 83.38 123 LEU A O 1
ATOM 963 N N . HIS A 1 124 ? 0.539 2.270 -3.721 1.00 81.12 124 HIS A N 1
ATOM 964 C CA . HIS A 1 124 ? -0.718 1.555 -3.912 1.00 81.12 124 HIS A CA 1
ATOM 965 C C . HIS A 1 124 ? -1.224 0.911 -2.609 1.00 81.12 124 HIS A C 1
ATOM 967 O O . HIS A 1 124 ? -2.390 1.050 -2.248 1.00 81.12 124 HIS A O 1
ATOM 973 N N . SER A 1 125 ? -0.339 0.244 -1.862 1.00 84.81 125 SER A N 1
ATOM 974 C CA . SER A 1 125 ? -0.700 -0.366 -0.578 1.00 84.81 125 SER A CA 1
ATOM 975 C C . SER A 1 125 ? -1.046 0.688 0.484 1.00 84.81 125 SER A C 1
ATOM 977 O O . SER A 1 125 ? -1.980 0.477 1.252 1.00 84.81 125 SER A O 1
ATOM 979 N N . LEU A 1 126 ? -0.377 1.846 0.503 1.00 90.88 126 LEU A N 1
ATOM 980 C CA . LEU A 1 126 ? -0.746 2.975 1.365 1.00 90.88 126 LEU A CA 1
ATOM 981 C C . LEU A 1 126 ? -2.153 3.492 1.053 1.00 90.88 126 LEU A C 1
ATOM 983 O O . LEU A 1 126 ? -2.939 3.665 1.982 1.00 90.88 126 LEU A O 1
ATOM 987 N N . ALA A 1 127 ? -2.487 3.672 -0.227 1.00 88.31 127 ALA A N 1
ATOM 988 C CA . ALA A 1 127 ? -3.824 4.077 -0.657 1.00 88.31 127 ALA A CA 1
ATOM 989 C C . ALA A 1 127 ? -4.892 3.055 -0.230 1.00 88.31 127 ALA A C 1
ATOM 991 O O . ALA A 1 127 ? -5.957 3.423 0.266 1.00 88.31 127 ALA A O 1
ATOM 992 N N . PHE A 1 128 ? -4.584 1.761 -0.356 1.00 89.12 128 PHE A N 1
ATOM 993 C CA . PHE A 1 128 ? -5.456 0.689 0.120 1.00 89.12 128 PHE A CA 1
ATOM 994 C C . PHE A 1 128 ? -5.691 0.766 1.637 1.00 89.12 128 PHE A C 1
ATOM 996 O O . PHE A 1 128 ? -6.836 0.718 2.090 1.00 89.12 128 PHE A O 1
ATOM 1003 N N . HIS A 1 129 ? -4.633 0.923 2.437 1.00 92.88 129 HIS A N 1
ATOM 1004 C CA . HIS A 1 129 ? -4.767 1.029 3.893 1.00 92.88 129 HIS A CA 1
ATOM 1005 C C . HIS A 1 129 ? -5.490 2.306 4.320 1.00 92.88 129 HIS A C 1
ATOM 1007 O O . HIS A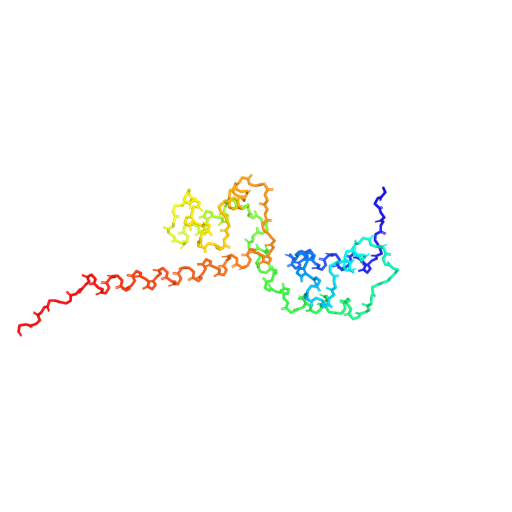 1 129 ? -6.305 2.256 5.236 1.00 92.88 129 HIS A O 1
ATOM 1013 N N . GLU A 1 130 ? -5.265 3.426 3.637 1.00 92.44 130 GLU A N 1
ATOM 1014 C CA . GLU A 1 130 ? -6.035 4.647 3.856 1.00 92.44 130 GLU A CA 1
ATOM 1015 C C . GLU A 1 130 ? -7.533 4.417 3.609 1.00 92.44 130 GLU A C 1
ATOM 1017 O O . GLU A 1 130 ? -8.361 4.754 4.459 1.00 92.44 130 GLU A O 1
ATOM 1022 N N . HIS A 1 131 ? -7.886 3.746 2.510 1.00 91.19 131 HIS A N 1
ATOM 1023 C CA . HIS A 1 131 ? -9.270 3.363 2.258 1.00 91.19 131 HIS A CA 1
ATOM 1024 C C . HIS A 1 131 ? -9.831 2.464 3.373 1.00 91.19 131 HIS A C 1
ATOM 1026 O O . HIS A 1 131 ? -10.959 2.671 3.825 1.00 91.19 131 HIS A O 1
ATOM 1032 N N . MET A 1 132 ? -9.052 1.494 3.868 1.00 92.69 132 MET A N 1
ATOM 1033 C CA . MET A 1 132 ? -9.452 0.649 5.002 1.00 92.69 132 MET A CA 1
ATOM 1034 C C . MET A 1 132 ? -9.707 1.455 6.274 1.00 92.69 132 MET A C 1
ATOM 1036 O O . MET A 1 132 ? -10.717 1.224 6.942 1.00 92.69 132 MET A O 1
ATOM 1040 N N . VAL A 1 133 ? -8.862 2.443 6.572 1.00 94.69 133 VAL A N 1
ATOM 1041 C CA . VAL A 1 133 ? -9.053 3.356 7.706 1.00 94.69 133 VAL A CA 1
ATOM 1042 C C . VAL A 1 133 ? -10.367 4.118 7.565 1.00 94.69 133 VAL A C 1
ATOM 1044 O O . VAL A 1 133 ? -11.149 4.166 8.515 1.00 94.69 133 VAL A O 1
ATOM 1047 N N . ASP A 1 134 ? -10.665 4.665 6.389 1.00 93.69 134 ASP A N 1
ATOM 1048 C CA . ASP A 1 134 ? -11.913 5.396 6.164 1.00 93.69 134 ASP A CA 1
ATOM 1049 C C . ASP A 1 134 ? -13.156 4.505 6.277 1.00 93.69 134 ASP A C 1
ATOM 1051 O O . ASP A 1 134 ? -14.161 4.909 6.875 1.00 93.69 134 ASP A O 1
ATOM 1055 N N . GLN A 1 135 ? -13.097 3.271 5.771 1.00 93.00 135 GLN A N 1
ATOM 1056 C CA . GLN A 1 135 ? -14.182 2.300 5.934 1.00 93.00 135 GLN A CA 1
ATOM 1057 C C . GLN A 1 135 ? -14.371 1.897 7.399 1.00 93.00 135 GLN A C 1
ATOM 1059 O O . GLN A 1 135 ? -15.503 1.837 7.890 1.00 93.00 135 GLN A O 1
ATOM 1064 N N . ALA A 1 136 ? -13.278 1.653 8.121 1.00 92.56 136 ALA A N 1
ATOM 1065 C CA . ALA A 1 136 ? -13.311 1.325 9.539 1.00 92.56 136 ALA A CA 1
ATOM 1066 C C . ALA A 1 136 ? -13.887 2.481 10.369 1.00 92.56 136 ALA A C 1
ATOM 1068 O O . ALA A 1 136 ? -14.775 2.249 11.188 1.00 92.56 136 ALA A O 1
ATOM 1069 N N . LYS A 1 137 ? -13.492 3.732 10.097 1.00 93.81 137 LYS A N 1
ATOM 1070 C CA . LYS A 1 137 ? -14.062 4.929 10.741 1.00 93.81 137 LYS A CA 1
ATOM 1071 C C . LYS A 1 137 ? -15.575 5.007 10.565 1.00 93.81 137 LYS A C 1
ATOM 1073 O O . LYS A 1 137 ? -16.293 5.215 11.541 1.00 93.81 137 LYS A O 1
ATOM 1078 N N . LYS A 1 138 ? -16.073 4.796 9.341 1.00 92.31 138 LYS A N 1
ATOM 1079 C CA . LYS A 1 138 ? -17.518 4.788 9.052 1.00 92.31 138 LYS A CA 1
ATOM 1080 C C . LYS A 1 138 ? -18.246 3.685 9.826 1.00 92.31 138 LYS A C 1
ATOM 1082 O O . LYS A 1 138 ? -19.299 3.940 10.409 1.00 92.31 138 LYS A O 1
ATOM 1087 N N . LYS A 1 139 ? -17.680 2.472 9.870 1.00 90.38 139 LYS A N 1
ATOM 1088 C CA . LYS A 1 139 ? -18.248 1.341 10.625 1.00 90.38 139 LYS A CA 1
ATOM 1089 C C . LYS A 1 139 ? -18.287 1.620 12.128 1.00 90.38 139 LYS A C 1
ATOM 1091 O O . LYS A 1 139 ? -19.328 1.414 12.744 1.00 90.38 139 LYS A O 1
ATOM 1096 N N . LEU A 1 140 ? -17.196 2.130 12.697 1.00 89.62 140 LEU A N 1
ATOM 1097 C CA . LEU A 1 140 ? -17.103 2.470 14.119 1.00 89.62 140 LEU A CA 1
ATOM 1098 C C . LEU A 1 140 ? -18.077 3.593 14.499 1.00 89.62 140 LEU A C 1
ATOM 1100 O O . LEU A 1 140 ? -18.746 3.494 15.523 1.00 89.62 140 LEU A O 1
ATOM 1104 N N . ALA A 1 141 ? -18.216 4.626 13.664 1.00 89.62 141 ALA A N 1
ATOM 1105 C CA . ALA A 1 141 ? -19.193 5.693 13.882 1.00 89.62 141 ALA A CA 1
ATOM 1106 C C . ALA A 1 141 ? -20.634 5.155 13.886 1.00 89.62 141 ALA A C 1
ATOM 1108 O O . ALA A 1 141 ? -21.412 5.473 14.783 1.00 89.62 141 ALA A O 1
ATOM 1109 N N . LYS A 1 142 ? -20.971 4.272 12.935 1.00 89.56 142 LYS A N 1
ATOM 1110 C CA . LYS A 1 142 ? -22.287 3.622 12.876 1.00 89.56 142 LYS A CA 1
ATOM 1111 C C . LYS A 1 142 ? -22.552 2.726 14.091 1.00 89.56 142 LYS A C 1
ATOM 1113 O O . LYS A 1 142 ? -23.666 2.714 14.605 1.00 89.56 142 LYS A O 1
ATOM 1118 N N . GLN A 1 143 ? -21.545 1.985 14.557 1.00 87.38 143 GLN A N 1
ATOM 1119 C CA . GLN A 1 143 ? -21.657 1.155 15.761 1.00 87.38 143 GLN A CA 1
ATOM 1120 C C . GLN A 1 143 ? -21.896 2.000 17.014 1.00 87.38 143 GLN A C 1
ATOM 1122 O O . GLN A 1 143 ? -22.783 1.667 17.793 1.00 87.38 143 GLN A O 1
ATOM 1127 N N . LYS A 1 144 ? -21.163 3.108 17.181 1.00 87.06 144 LYS A N 1
ATOM 1128 C CA . LYS A 1 144 ? -21.362 4.038 18.303 1.00 87.06 144 LYS A CA 1
ATOM 1129 C C . LYS A 1 144 ? -22.779 4.610 18.327 1.00 87.06 144 LYS A C 1
ATOM 1131 O O . LYS A 1 144 ? -23.436 4.505 19.354 1.00 87.06 144 LYS A O 1
ATOM 1136 N N . ALA A 1 145 ? -23.272 5.103 17.189 1.00 85.94 145 ALA A N 1
ATOM 1137 C CA . ALA A 1 145 ? -24.637 5.624 17.079 1.00 85.94 145 ALA A CA 1
ATOM 1138 C C . ALA A 1 145 ? -25.696 4.568 17.455 1.00 85.94 145 ALA A C 1
ATOM 1140 O O . ALA A 1 145 ? -26.604 4.847 18.229 1.00 85.94 145 ALA A O 1
ATOM 1141 N N . CYS A 1 146 ? -25.537 3.327 16.980 1.00 86.38 146 CYS A N 1
ATOM 1142 C CA . CYS A 1 146 ? -26.439 2.224 17.326 1.00 86.38 146 CYS A CA 1
ATOM 1143 C C . CYS A 1 146 ? -26.424 1.905 18.835 1.00 86.38 146 CYS A C 1
ATOM 1145 O O . CYS A 1 146 ? -27.472 1.689 19.440 1.00 86.38 146 CYS A O 1
ATOM 1147 N N . ILE A 1 147 ? -25.243 1.898 19.465 1.00 83.50 147 ILE A N 1
ATOM 1148 C CA . ILE A 1 147 ? -25.110 1.653 20.910 1.00 83.50 147 ILE A CA 1
ATOM 1149 C C . ILE A 1 147 ? -25.775 2.774 21.719 1.00 83.50 147 ILE A C 1
ATOM 1151 O O . ILE A 1 147 ? -26.469 2.485 22.690 1.00 83.50 147 ILE A O 1
ATOM 1155 N N . GLU A 1 148 ? -25.603 4.034 21.317 1.00 80.81 148 GLU A N 1
ATOM 1156 C CA . GLU A 1 148 ? -26.237 5.188 21.968 1.00 80.81 148 GLU A CA 1
ATOM 1157 C C . GLU A 1 148 ? -27.770 5.149 21.850 1.00 80.81 148 GLU A C 1
ATOM 1159 O O . GLU A 1 148 ? -28.465 5.397 22.835 1.00 80.81 148 GLU A O 1
ATOM 1164 N N . GLU A 1 149 ? -28.312 4.757 20.693 1.00 79.12 149 GLU A N 1
ATOM 1165 C CA . GLU A 1 149 ? -29.756 4.569 20.495 1.00 79.12 149 GLU A CA 1
ATOM 1166 C C . GLU A 1 149 ? -30.334 3.446 21.374 1.00 79.12 149 GLU A C 1
ATOM 1168 O O . GLU A 1 149 ? -31.426 3.593 21.929 1.00 79.12 149 GLU A O 1
ATOM 1173 N N . LEU A 1 150 ? -29.600 2.339 21.541 1.00 75.69 150 LEU A N 1
ATOM 1174 C CA . LEU A 1 150 ? -29.999 1.221 22.404 1.00 75.69 150 LEU A CA 1
ATOM 1175 C C . LEU A 1 150 ? -29.883 1.562 23.897 1.00 75.69 150 LEU A C 1
ATOM 1177 O O . LEU A 1 150 ? -30.733 1.154 24.689 1.00 75.69 150 LEU A O 1
ATOM 1181 N N . ALA A 1 151 ? -28.858 2.324 24.288 1.00 76.62 151 ALA A N 1
ATOM 1182 C CA . ALA A 1 151 ? -28.657 2.780 25.663 1.00 76.62 151 ALA A CA 1
ATOM 1183 C C . ALA A 1 151 ? -29.645 3.894 26.067 1.00 76.62 151 ALA A C 1
ATOM 1185 O O . ALA A 1 151 ? -30.017 3.995 27.234 1.00 76.62 151 ALA A O 1
ATOM 1186 N N . GLY A 1 152 ? -30.108 4.701 25.107 1.00 65.38 152 GLY A N 1
ATOM 1187 C CA . GLY A 1 152 ? -31.063 5.798 25.297 1.00 65.38 152 GLY A CA 1
ATOM 1188 C C . GLY A 1 152 ? -32.544 5.395 25.310 1.00 65.38 152 GLY A C 1
ATOM 1189 O O . GLY A 1 152 ? -33.402 6.253 25.092 1.00 65.38 152 GLY A O 1
ATOM 1190 N N . GLY A 1 153 ? -32.865 4.113 25.531 1.00 55.78 153 GLY A N 1
ATOM 1191 C CA . GLY A 1 153 ? -34.230 3.577 25.535 1.00 55.78 153 GLY A CA 1
ATOM 1192 C C . GLY A 1 153 ? -35.237 4.461 26.291 1.00 55.78 153 GLY A C 1
ATOM 1193 O O . GLY A 1 153 ? -35.164 4.622 27.507 1.00 55.78 153 GLY A O 1
ATOM 1194 N N . LYS A 1 154 ? -36.184 5.034 25.534 1.00 56.78 154 LYS A N 1
ATOM 1195 C CA . LYS A 1 154 ? -37.248 5.962 25.964 1.00 56.78 154 LYS A CA 1
ATOM 1196 C C . LYS A 1 154 ? -37.948 5.530 27.270 1.00 56.78 154 LYS A C 1
ATOM 1198 O O . LYS A 1 154 ? -38.333 4.364 27.377 1.00 56.78 154 LYS A O 1
ATOM 1203 N N . PRO A 1 155 ? -38.269 6.458 28.199 1.00 46.69 155 PRO A N 1
ATOM 1204 C CA . PRO A 1 155 ? -39.183 6.150 29.293 1.00 46.69 155 PRO A CA 1
ATOM 1205 C C . PRO A 1 155 ? -40.553 5.766 28.717 1.00 46.69 155 PRO A C 1
ATOM 1207 O O . PRO A 1 155 ? -41.106 6.484 27.877 1.00 46.69 155 PRO A O 1
ATOM 1210 N N . LYS A 1 156 ? -41.089 4.620 29.166 1.00 48.78 156 LYS A N 1
ATOM 1211 C CA . LYS A 1 156 ? -42.468 4.172 28.909 1.00 48.78 156 LYS A CA 1
ATOM 1212 C C . LYS A 1 156 ? -43.413 5.353 29.148 1.00 48.78 156 LYS A C 1
ATOM 1214 O O . LYS A 1 156 ? -43.551 5.813 30.282 1.00 48.78 156 LYS A O 1
ATOM 1219 N N . ARG A 1 157 ? -44.039 5.862 28.082 1.00 52.78 157 ARG A N 1
ATOM 1220 C CA . ARG A 1 157 ? -45.190 6.756 28.230 1.00 52.78 157 ARG A CA 1
ATOM 1221 C C . ARG A 1 157 ? -46.304 5.942 28.892 1.00 52.78 157 ARG A C 1
ATOM 1223 O O . ARG A 1 157 ? -46.549 4.812 28.474 1.00 52.78 157 ARG A O 1
ATOM 1230 N N . ARG A 1 158 ? -46.817 6.520 29.979 1.00 50.75 158 ARG A N 1
ATOM 1231 C CA . ARG A 1 158 ? -47.873 6.014 30.862 1.00 50.75 158 ARG A CA 1
ATOM 1232 C C . ARG A 1 158 ? -49.094 5.520 30.102 1.00 50.75 158 ARG A C 1
ATOM 1234 O O . ARG A 1 158 ? -49.413 6.150 29.070 1.00 50.75 158 ARG A O 1
#

Foldseek 3Di:
DQDDADPLLVLLVVLCQLQQHDLCVLCVQLVHDSVVNVCSNSNVDPDDPPSSSVSSVVCCVVCVVVLVVLCVVPVPPQLLRVLVVLCVLLVHPSPPLPVSCVLQVHDSVVSVCSNVSVDDRTSVSSSSSVVSSVVSSVVVVVVVVVVCVVVCPDDPDD

Sequence (158 aa):
MKRSLSPEHQELVDIRLKLGLSQAQFAEELGIGVPRLSSYEYGRAGSIPEWVMTAARELVANNGEAQESIRKKYEELEMPIILATWAKALGVPYEDNGQLAALLGTSVSTLTRWKNKLTRPSLHSLAFHEHMVDQAKKKLAKQKACIEELAGGKPKRR

=== Feature glossary ===
The record interleaves many kinds of information about one protein. Here is each kind framed as the question it answers.

Q: What does the local fold look like, residue by residue?
A: A 3Di character summarizes, for each residue, the relative orientation of the Cα frame of its nearest spatial neighbor. Because it encodes fold topology rather than chemistry, 3Di alignments detect remote structural similarity that sequence alignment misses.

Q: Which residues are in helices, strands, or loops?
A: Secondary structure is the local, repeating backbone conformation. DSSP classifies it into eight states by reading the hydrogen-bond network: three helix types (H, G, I), two β types (E, B), two non-regular types (T, S), and unstructured coil (-).

Q: How big and how compact is the whole molecule?
A: Three whole-structure scalars: the radius of gyration (RMS distance of Cα from centroid, in Å), the count of Cα–Cα contacts (pairs closer than 8 Å and separated by more than four residues in sequence — i.e. tertiary, not local, contacts), and the bounding-box dimensions. Together they distinguish compact globular folds from extended fibres or disordered chains.

Q: How confident is the AlphaFold model at each residue?
A: For AlphaFold models, the B-factor field carries pLDDT — the model's own estimate of local accuracy on a 0–100 scale. Regions with pLDDT<50 should be treated as essentially unmodeled; they often correspond to intrinsically disordered segments.

Q: What family and function is it annotated with?
A: Functional annotations link the protein to curated databases. InterPro entries identify conserved domains and families by matching the sequence against member-database signatures (Pfam, PROSITE, CDD, …). Gene Ontology (GO) terms describe molecular function, biological process, and cellular component in a controlled vocabulary. CATH places the structure in a hierarchical fold classification (Class/Architecture/Topology/Homologous-superfamily). The organism is the source species.

Q: What known structures does this most resemble?
A: Nearest PDB neighbors are the top structural matches found by Foldseek when searching this structure against the entire Protein Data Bank. Each hit reports a TM-score (0 to 1; >0.5 almost always implies the same fold) and an E-value. These are *structural* homologs — they may share no detectable sequence similarity.

Q: Which residues are buried vs exposed?
A: Solvent-accessible surface area (SASA) is the area in Å² traced out by the centre of a 1.4 Å probe sphere (a water molecule) rolled over the protein's van der Waals surface (Shrake–Rupley / Lee–Richards construction). Buried residues have near-zero SASA; fully exposed residues can exceed 200 Å². The total SASA scales roughly with the number of surface residues.

Q: What are the backbone torsion angles?
A: φ (phi) and ψ (psi) are the two rotatable backbone dihedrals per residue: φ is the C(i-1)–N–Cα–C torsion, ψ is the N–Cα–C–N(i+1) torsion, both in degrees on (−180°, 180°]. α-helical residues cluster near (−60°, −45°); β-strand residues near (−120°, +130°). A Ramachandran plot is simply a scatter of (φ, ψ) for every residue.

Q: Are the domains correctly placed relative to each other?
A: Predicted aligned error is AlphaFold's pairwise confidence. Unlike pLDDT (per-residue), PAE is per-residue-pair and captures whether two parts of the structure are correctly placed relative to each other. Units are ångströms of expected positional error.

Q: What if only a Cα trace is available?
A: P-SEA three-state annotation labels each residue as helix, strand, or coil based purely on the geometry of the Cα trace. It serves as a fallback when the full backbone (and thus DSSP) is unavailable.

Q: What is the amino-acid chain?
A: This is the polypeptide sequence — one letter per residue, N-terminus first. Length ranges from a few dozen residues for small domains to over a thousand for large multi-domain proteins.

Q: What do the rendered images show?
A: The six renders are orthographic views along the three Cartesian axes in both directions. Representation (cartoon, sticks, or surface) and color scheme (sequence-rainbow or by-chain) vary across proteins so the training set covers all the common visualization conventions.

Q: What do the diagnostic plots show?
A: Plot images: a contact map (which residues are close in 3D, as an N×N binary image), a Ramachandran scatter (backbone torsion angles, revealing secondary-structure composition at a glance), and — for AlphaFold structures — a PAE heatmap (pairwise prediction confidence).

Q: How mobile is each atom in the crystal?
A: B-factor (Debye–Waller factor) reflects atomic displacement in the crystal lattice. It is an experimental observable (units Å²), not a prediction; low values mean the atom is pinned down, high values mean it moves or is heterogeneous across the crystal.

Q: Where is each backbone atom in 3D?
A: The mmCIF table is the protein's shape written out atom by atom. For each backbone N, Cα, C, and carbonyl O, it records an (x, y, z) coordinate triple in Å plus the residue type, chain letter, and residue number.